Protein AF-A0A2K3M2B0-F1 (afdb_monomer_lite)

Structure (mmCIF, N/CA/C/O backbone):
data_AF-A0A2K3M2B0-F1
#
_entry.id   AF-A0A2K3M2B0-F1
#
loop_
_atom_site.group_PDB
_atom_site.id
_atom_site.type_symbol
_atom_site.label_atom_id
_atom_site.label_alt_id
_atom_site.label_comp_id
_atom_site.label_asym_id
_atom_site.label_entity_id
_atom_site.label_seq_id
_atom_site.pdbx_PDB_ins_code
_atom_site.Cartn_x
_atom_site.Cartn_y
_atom_site.Cartn_z
_atom_site.occupancy
_atom_site.B_iso_or_equiv
_atom_site.auth_seq_id
_atom_site.auth_comp_id
_atom_site.auth_asym_id
_atom_site.auth_atom_id
_atom_site.pdbx_PDB_model_num
ATOM 1 N N . SER A 1 1 ? -38.448 -57.785 5.662 1.00 36.97 1 SER A N 1
ATOM 2 C CA . SER A 1 1 ? -37.964 -57.099 6.878 1.00 36.97 1 SER A CA 1
ATOM 3 C C . SER A 1 1 ? -38.919 -55.948 7.175 1.00 36.97 1 SER A C 1
ATOM 5 O O . SER A 1 1 ? -38.882 -54.970 6.450 1.00 36.97 1 SER A O 1
ATOM 7 N N . HIS A 1 2 ? -40.029 -56.186 7.892 1.00 28.25 2 HIS A N 1
ATOM 8 C CA . HIS A 1 2 ? -40.208 -55.922 9.342 1.00 28.25 2 HIS A CA 1
ATOM 9 C C . HIS A 1 2 ? -39.746 -54.498 9.748 1.00 28.25 2 HIS A C 1
ATOM 11 O O . HIS A 1 2 ? -38.584 -54.199 9.518 1.00 28.25 2 HIS A O 1
ATOM 17 N N . HIS A 1 3 ? -40.495 -53.604 10.412 1.00 27.28 3 HIS A N 1
ATOM 18 C CA . HIS A 1 3 ? -41.903 -53.512 10.842 1.00 27.28 3 HIS A CA 1
ATOM 19 C C . HIS A 1 3 ? -42.104 -52.141 11.570 1.00 27.28 3 HIS A C 1
ATOM 21 O O . HIS A 1 3 ? -41.163 -51.689 12.210 1.00 27.28 3 HIS A O 1
ATOM 27 N N . LEU A 1 4 ? -43.332 -51.578 11.531 1.00 28.62 4 LEU A N 1
ATOM 28 C CA . LEU A 1 4 ? -44.026 -50.700 12.528 1.00 28.62 4 LEU A CA 1
ATOM 29 C C . LEU A 1 4 ? -43.450 -49.296 12.865 1.00 28.62 4 LEU A C 1
ATOM 31 O O . LEU A 1 4 ? -42.340 -49.180 13.359 1.00 28.62 4 LEU A O 1
ATOM 35 N N . PHE A 1 5 ? -44.110 -48.163 12.558 1.00 29.19 5 PHE A N 1
ATOM 36 C CA . PHE A 1 5 ? -45.345 -47.553 13.127 1.00 29.19 5 PHE A CA 1
ATOM 37 C C . PHE A 1 5 ? -45.387 -47.397 14.659 1.00 29.19 5 PHE A C 1
ATOM 39 O O . PHE A 1 5 ? -45.309 -48.384 15.382 1.00 29.19 5 PHE A O 1
ATOM 46 N N . GLY A 1 6 ? -45.674 -46.173 15.129 1.00 27.75 6 GLY A N 1
ATOM 47 C CA . GLY A 1 6 ? -46.237 -45.953 16.466 1.00 27.75 6 GLY A CA 1
ATOM 48 C C . GLY A 1 6 ? -46.160 -44.519 16.998 1.00 27.75 6 GLY A C 1
ATOM 49 O O . GLY A 1 6 ? -45.237 -44.186 17.733 1.00 27.75 6 GLY A O 1
ATOM 50 N N . CYS A 1 7 ? -47.172 -43.694 16.708 1.00 30.56 7 CYS A N 1
ATOM 51 C CA . CYS A 1 7 ? -47.600 -42.648 17.642 1.00 30.56 7 CYS A CA 1
ATOM 52 C C . CYS A 1 7 ? -48.186 -43.322 18.892 1.00 30.56 7 CYS A C 1
ATOM 54 O O . CYS A 1 7 ? -48.964 -44.267 18.756 1.00 30.56 7 CYS A O 1
ATOM 56 N N . PHE A 1 8 ? -47.886 -42.812 20.089 1.00 26.70 8 PHE A N 1
ATOM 57 C CA . PHE A 1 8 ? -48.638 -43.164 21.293 1.00 26.70 8 PHE A CA 1
ATOM 58 C C . PHE A 1 8 ? -48.902 -41.921 22.142 1.00 26.70 8 PHE A C 1
ATOM 60 O O . PHE A 1 8 ? -47.995 -41.293 22.683 1.00 26.70 8 PHE A O 1
ATOM 67 N N . HIS A 1 9 ? -50.181 -41.578 22.217 1.00 34.38 9 HIS A N 1
ATOM 68 C CA . HIS A 1 9 ? -50.774 -40.658 23.172 1.00 34.38 9 HIS A CA 1
ATOM 69 C C . HIS A 1 9 ? -50.990 -41.432 24.480 1.00 34.38 9 HIS A C 1
ATOM 71 O O . HIS A 1 9 ? -51.490 -42.558 24.443 1.00 34.38 9 HIS A O 1
ATOM 77 N N . ARG A 1 10 ? -50.637 -40.864 25.638 1.00 32.41 10 ARG A N 1
ATOM 78 C CA . ARG A 1 10 ? -51.182 -41.343 26.913 1.00 32.41 10 ARG A CA 1
ATOM 79 C C . ARG A 1 10 ? -51.412 -40.192 27.881 1.00 32.41 10 ARG A C 1
ATOM 81 O O . ARG A 1 10 ? -50.485 -39.469 28.233 1.00 32.41 10 ARG A O 1
ATOM 88 N N . ASP A 1 11 ? -52.681 -40.055 28.230 1.00 33.12 11 ASP A N 1
ATOM 89 C CA . ASP A 1 11 ? -53.265 -39.097 29.152 1.00 33.12 11 ASP A CA 1
ATOM 90 C C . ASP A 1 11 ? -52.876 -39.313 30.620 1.00 33.12 11 ASP A C 1
ATOM 92 O O . ASP A 1 11 ? -52.592 -40.425 31.063 1.00 33.12 11 ASP A O 1
ATOM 96 N N . HIS A 1 12 ? -52.931 -38.184 31.331 1.00 41.25 12 HIS A N 1
ATOM 97 C CA . HIS A 1 12 ? -53.348 -37.944 32.715 1.00 41.25 12 HIS A CA 1
ATOM 98 C C . HIS A 1 12 ? -53.266 -39.090 33.744 1.00 41.25 12 HIS A C 1
ATOM 100 O O . HIS A 1 12 ? -54.032 -40.049 33.705 1.00 41.25 12 HIS A O 1
ATOM 106 N N . SER A 1 13 ? -52.473 -38.848 34.794 1.00 38.88 13 SER A N 1
ATOM 107 C CA . SER A 1 13 ? -52.878 -38.831 36.215 1.00 38.88 13 SER A CA 1
ATOM 108 C C . SER A 1 13 ? -51.847 -39.477 37.143 1.00 38.88 13 SER A C 1
ATOM 110 O O . SER A 1 13 ? -51.380 -40.591 36.925 1.00 38.88 13 SER A O 1
ATOM 112 N N . THR A 1 14 ? -51.607 -38.784 38.259 1.00 38.88 14 THR A N 1
ATOM 113 C CA . THR A 1 14 ? -50.914 -39.256 39.468 1.00 38.88 14 THR A CA 1
ATOM 114 C C . THR A 1 14 ? -49.391 -39.117 39.444 1.00 38.88 14 THR A C 1
ATOM 116 O O . THR A 1 14 ? -48.676 -40.053 39.120 1.00 38.88 14 THR A O 1
ATOM 119 N N . ILE A 1 15 ? -48.906 -37.933 39.831 1.00 42.28 15 ILE A N 1
ATOM 120 C CA . ILE A 1 15 ? -48.021 -37.710 40.994 1.00 42.28 15 ILE A CA 1
ATOM 121 C C . ILE A 1 15 ? -48.180 -36.219 41.347 1.00 42.28 15 ILE A C 1
ATOM 123 O O . ILE A 1 15 ? -47.341 -35.373 41.072 1.00 42.28 15 ILE A O 1
ATOM 127 N N . ASP A 1 16 ? -49.345 -35.896 41.912 1.00 38.28 16 ASP A N 1
ATOM 128 C CA . ASP A 1 16 ? -49.525 -34.723 42.765 1.00 38.28 16 ASP A CA 1
ATOM 129 C C . ASP A 1 16 ? -49.488 -35.231 44.2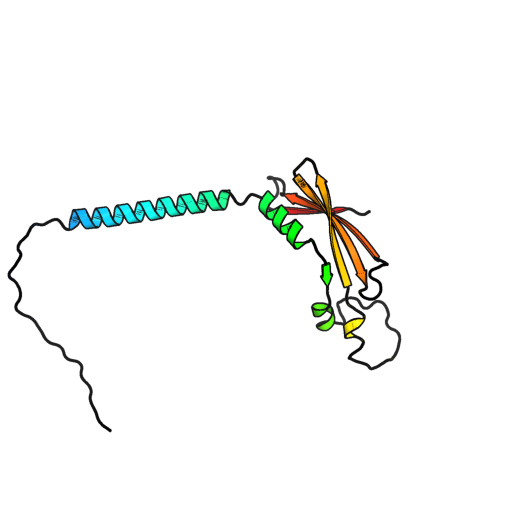06 1.00 38.28 16 ASP A C 1
ATOM 131 O O . ASP A 1 16 ? -50.476 -35.769 44.708 1.00 38.28 16 ASP A O 1
ATOM 135 N N . ARG A 1 17 ? -48.315 -35.136 44.841 1.00 45.12 17 ARG A N 1
ATOM 136 C CA . ARG A 1 17 ? -48.092 -35.010 46.295 1.00 45.12 17 ARG A CA 1
ATOM 137 C C . ARG A 1 17 ? -46.588 -35.067 46.548 1.00 45.12 17 ARG A C 1
ATOM 139 O O . ARG A 1 17 ? -45.931 -35.971 46.051 1.00 45.12 17 ARG A O 1
ATOM 146 N N . ILE A 1 18 ? -46.100 -34.149 47.388 1.00 42.22 18 ILE A N 1
ATOM 147 C CA . ILE A 1 18 ? -44.688 -33.784 47.629 1.00 42.22 18 ILE A CA 1
ATOM 148 C C . ILE A 1 18 ? -44.250 -32.783 46.537 1.00 42.22 18 ILE A C 1
ATOM 150 O O . ILE A 1 18 ? -43.714 -33.170 45.515 1.00 42.22 18 ILE A O 1
ATOM 154 N N . ILE A 1 19 ? -44.502 -31.472 46.604 1.00 41.84 19 ILE A N 1
ATOM 155 C CA . ILE A 1 19 ? -44.320 -30.532 47.716 1.00 41.84 19 ILE A CA 1
ATOM 156 C C . ILE A 1 19 ? -45.219 -29.309 47.446 1.00 41.84 19 ILE A C 1
ATOM 158 O O . ILE A 1 19 ? -44.994 -28.579 46.484 1.00 41.84 19 ILE A O 1
ATOM 162 N N . MET A 1 20 ? -46.207 -29.040 48.309 1.00 42.91 20 MET A N 1
ATOM 163 C CA . MET A 1 20 ? -46.654 -27.657 48.509 1.00 42.91 20 MET A CA 1
ATOM 164 C C . MET A 1 20 ? -45.512 -26.934 49.223 1.00 42.91 20 MET A C 1
ATOM 166 O O . MET A 1 20 ? -45.200 -27.241 50.371 1.00 42.91 20 MET A O 1
ATOM 170 N N . GLY A 1 21 ? -44.859 -26.022 48.510 1.00 35.47 21 GLY A N 1
ATOM 171 C CA . GLY A 1 21 ? -43.727 -25.246 48.997 1.00 35.47 21 GLY A CA 1
ATOM 172 C C . GLY A 1 21 ? -43.636 -23.935 48.233 1.00 35.47 21 GLY A C 1
ATOM 173 O O . GLY A 1 21 ? -42.891 -23.839 47.268 1.00 35.47 21 GLY A O 1
ATOM 174 N N . THR A 1 22 ? -44.462 -22.987 48.676 1.00 36.69 22 THR A N 1
ATOM 175 C CA . THR A 1 22 ? -44.321 -21.525 48.572 1.00 36.69 22 THR A CA 1
ATOM 176 C C . THR A 1 22 ? -44.045 -20.888 47.200 1.00 36.69 22 THR A C 1
ATOM 178 O O . THR A 1 22 ? -42.969 -20.976 46.608 1.00 36.69 22 THR A O 1
ATOM 181 N N . ASP A 1 23 ? -45.019 -20.081 46.769 1.00 47.66 23 ASP A N 1
ATOM 182 C CA . ASP A 1 23 ? -44.874 -19.024 45.770 1.00 47.66 23 ASP A CA 1
ATOM 183 C C . ASP A 1 23 ? -43.573 -18.217 45.951 1.00 47.66 23 ASP A C 1
ATOM 185 O O . ASP A 1 23 ? -43.437 -17.397 46.857 1.00 47.66 23 ASP A O 1
ATOM 189 N N . SER A 1 24 ? -42.601 -18.430 45.059 1.00 46.72 24 SER A N 1
ATOM 190 C CA . SER A 1 24 ? -41.393 -17.588 44.942 1.00 46.72 24 SER A CA 1
ATOM 191 C C . SER A 1 24 ? -40.872 -17.436 43.498 1.00 46.72 24 SER A C 1
ATOM 193 O O . SER A 1 24 ? -39.855 -16.784 43.243 1.00 46.72 24 SER A O 1
ATOM 195 N N . ASN A 1 25 ? -41.603 -17.956 42.505 1.00 55.16 25 ASN A N 1
ATOM 196 C CA . ASN A 1 25 ? -41.149 -18.050 41.109 1.00 55.16 25 ASN A CA 1
ATOM 197 C C . ASN A 1 25 ? -41.076 -16.710 40.346 1.00 55.16 25 ASN A C 1
ATOM 199 O O . ASN A 1 25 ? -40.396 -16.624 39.321 1.00 55.16 25 ASN A O 1
ATOM 203 N N . GLY A 1 26 ? -41.713 -15.642 40.836 1.00 54.22 26 GLY A N 1
ATOM 204 C CA . GLY A 1 26 ? -41.643 -14.313 40.211 1.00 54.22 26 GLY A CA 1
ATOM 205 C C . GLY A 1 26 ? -40.288 -13.618 40.400 1.00 54.22 26 GLY A C 1
ATOM 206 O O . GLY A 1 26 ? -39.737 -13.043 39.459 1.00 54.22 26 GLY A O 1
ATOM 207 N N . TRP A 1 27 ? -39.706 -13.733 41.597 1.00 53.22 27 TRP A N 1
ATOM 208 C CA . TRP A 1 27 ? -38.468 -13.042 41.979 1.00 53.22 27 TRP A CA 1
ATOM 209 C C . TRP A 1 27 ? -37.235 -13.592 41.248 1.00 53.22 27 TRP A C 1
ATOM 211 O O . TRP A 1 27 ? -36.383 -12.837 40.773 1.00 53.22 27 TRP A O 1
ATOM 221 N N . ASN A 1 28 ? -37.171 -14.916 41.078 1.00 64.50 28 ASN A N 1
ATOM 222 C CA . ASN A 1 28 ? -36.064 -15.590 40.394 1.00 64.50 28 ASN A CA 1
ATOM 223 C C . ASN A 1 28 ? -36.075 -15.337 38.877 1.00 64.50 28 ASN A C 1
ATOM 225 O O . ASN A 1 28 ? -35.020 -15.170 38.261 1.00 64.50 28 ASN A O 1
ATOM 229 N N . ARG A 1 29 ? -37.265 -15.217 38.275 1.00 69.62 29 ARG A N 1
ATOM 230 C CA . ARG A 1 29 ? -37.427 -14.907 36.847 1.00 69.62 29 ARG A CA 1
ATOM 231 C C . ARG A 1 29 ? -37.088 -13.444 36.537 1.00 69.62 29 ARG A C 1
ATOM 233 O O . ARG A 1 29 ? -36.399 -13.176 35.553 1.00 69.62 29 ARG A O 1
ATOM 240 N N . ALA A 1 30 ? -37.496 -12.513 37.404 1.00 72.00 30 ALA A N 1
ATOM 241 C CA . ALA A 1 30 ? -37.155 -11.093 37.293 1.00 72.00 30 ALA A CA 1
ATOM 242 C C . ALA A 1 30 ? -35.646 -10.840 37.460 1.00 72.00 30 ALA A C 1
ATOM 244 O O . ALA A 1 30 ? -35.053 -10.112 36.663 1.00 72.00 30 ALA A O 1
ATOM 245 N N . ARG A 1 31 ? -34.990 -11.510 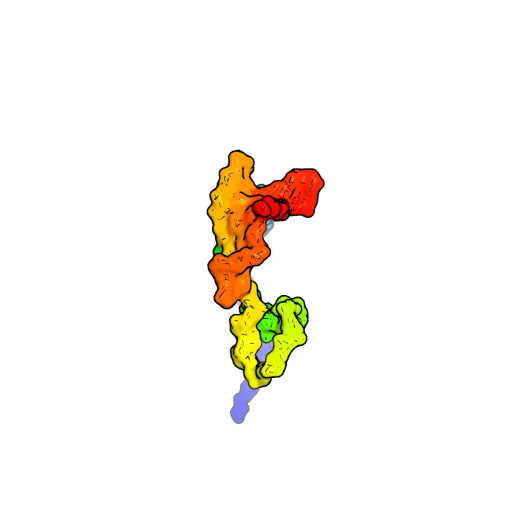38.421 1.00 75.00 31 ARG A N 1
ATOM 246 C CA . ARG A 1 31 ? -33.523 -11.488 38.562 1.00 75.00 31 ARG A CA 1
ATOM 247 C C . ARG A 1 31 ? -32.812 -12.023 37.320 1.00 75.00 31 ARG A C 1
ATOM 249 O O . ARG A 1 31 ? -31.864 -11.399 36.853 1.00 75.00 31 ARG A O 1
ATOM 256 N N . GLY A 1 32 ? -33.288 -13.134 36.755 1.00 81.56 32 GLY A N 1
ATOM 257 C CA . GLY A 1 32 ? -32.725 -13.696 35.524 1.00 81.56 32 GLY A CA 1
ATOM 258 C C . GLY A 1 32 ? -32.813 -12.738 34.329 1.00 81.56 32 GLY A C 1
ATOM 259 O O . GLY A 1 32 ? -31.863 -12.621 33.553 1.00 81.56 32 GLY A O 1
ATOM 260 N N . LEU A 1 33 ? -33.923 -12.002 34.208 1.00 85.75 33 LEU A N 1
ATOM 261 C CA . LEU A 1 33 ? -34.101 -10.973 33.178 1.00 85.75 33 LEU A CA 1
ATOM 262 C C . LEU A 1 33 ? -33.205 -9.749 33.414 1.00 85.75 33 LEU A C 1
ATOM 264 O O . LEU A 1 33 ? -32.579 -9.271 32.468 1.00 85.75 33 LEU A O 1
ATOM 268 N N . ALA A 1 34 ? -33.082 -9.283 34.659 1.00 85.88 34 ALA A N 1
ATOM 269 C CA . ALA A 1 34 ? -32.219 -8.156 35.012 1.00 85.88 34 ALA A CA 1
ATOM 270 C C . ALA A 1 34 ? -30.735 -8.448 34.722 1.00 85.88 34 ALA A C 1
ATOM 272 O O . ALA A 1 34 ? -30.040 -7.613 34.145 1.00 85.88 34 ALA A O 1
ATOM 273 N N . VAL A 1 35 ? -30.259 -9.656 35.041 1.00 89.06 35 VAL A N 1
ATOM 274 C CA . VAL A 1 35 ? -28.881 -10.081 34.743 1.00 89.06 35 VAL A CA 1
ATOM 275 C C . VAL A 1 35 ? -28.635 -10.148 33.233 1.00 89.06 35 VAL A C 1
ATOM 277 O O . VAL A 1 35 ? -27.613 -9.651 32.761 1.00 89.06 35 VAL A O 1
ATOM 280 N N . LYS A 1 36 ? -29.581 -10.691 32.450 1.00 86.06 36 LYS A N 1
ATOM 281 C CA . LYS A 1 36 ? -29.489 -10.685 30.979 1.00 86.06 36 LYS A CA 1
ATOM 282 C C . LYS A 1 36 ? -29.430 -9.267 30.414 1.00 86.06 36 LYS A C 1
ATOM 284 O O . LYS A 1 36 ? -28.608 -9.005 29.541 1.00 86.06 36 LYS A O 1
ATOM 289 N N . ALA A 1 37 ? -30.261 -8.355 30.915 1.00 92.06 37 ALA A N 1
ATOM 290 C CA . ALA A 1 37 ? -30.260 -6.965 30.471 1.00 92.06 37 ALA A CA 1
ATOM 291 C C . ALA A 1 37 ? -28.924 -6.271 30.781 1.00 92.06 37 ALA A C 1
ATOM 293 O O . ALA A 1 37 ? -28.355 -5.628 29.903 1.00 92.06 37 ALA A O 1
ATOM 294 N N . LEU A 1 38 ? -28.374 -6.460 31.985 1.00 90.44 38 LEU A N 1
ATOM 295 C CA . LEU A 1 38 ? -27.069 -5.909 32.366 1.00 90.44 38 LEU A CA 1
ATOM 296 C C . LEU A 1 38 ? -25.925 -6.481 31.522 1.00 90.44 38 LEU A C 1
ATOM 298 O O . LEU A 1 38 ? -25.052 -5.724 31.102 1.00 90.44 38 LEU A O 1
ATOM 302 N N . LEU A 1 39 ? -25.947 -7.782 31.216 1.00 93.69 39 LEU A N 1
ATOM 303 C CA . LEU A 1 39 ? -24.979 -8.407 30.309 1.00 93.69 39 LEU A CA 1
ATOM 304 C C . LEU A 1 39 ? -25.071 -7.836 28.891 1.00 93.69 39 LEU A C 1
ATOM 306 O O . LEU A 1 39 ? -24.039 -7.558 28.285 1.00 93.69 39 LEU A O 1
ATOM 310 N N . LEU A 1 40 ? -26.280 -7.618 28.367 1.00 93.50 40 LEU A N 1
ATOM 311 C CA . LEU A 1 40 ? -26.475 -7.023 27.042 1.00 93.50 40 LEU A CA 1
ATOM 312 C C . LEU A 1 40 ? -26.028 -5.556 27.001 1.00 93.50 40 LEU A C 1
ATOM 314 O O . LEU A 1 40 ? -25.328 -5.161 26.072 1.00 93.50 40 LEU A O 1
ATOM 318 N N . ILE A 1 41 ? -26.375 -4.759 28.015 1.00 93.19 41 ILE A N 1
ATOM 319 C CA . ILE A 1 41 ? -25.969 -3.348 28.118 1.00 93.19 41 ILE A CA 1
ATOM 320 C C . ILE A 1 41 ? -24.450 -3.239 28.297 1.00 93.19 41 ILE A C 1
ATOM 322 O O . ILE A 1 41 ? -23.798 -2.461 27.598 1.00 93.19 41 ILE A O 1
ATOM 326 N N . GLY A 1 42 ? -23.871 -4.047 29.18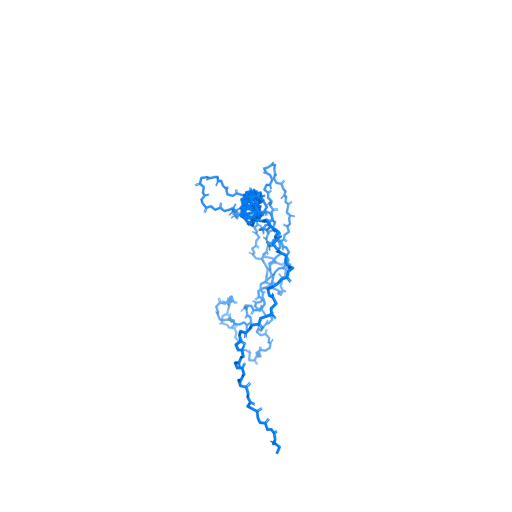8 1.00 93.06 42 GLY A N 1
ATOM 327 C CA . GLY A 1 42 ? -22.429 -4.121 29.411 1.00 93.06 42 GLY A CA 1
ATOM 328 C C . GLY A 1 42 ? -21.677 -4.583 28.164 1.00 93.06 42 GLY A C 1
ATOM 329 O O . GLY A 1 42 ? -20.694 -3.956 27.774 1.00 93.06 42 GLY A O 1
ATOM 330 N N . GLY A 1 43 ? -22.183 -5.612 27.479 1.00 92.62 43 GLY A N 1
ATOM 331 C CA . GLY A 1 43 ? -21.641 -6.098 26.211 1.00 92.62 43 GLY A CA 1
ATOM 332 C C . GLY A 1 43 ? -21.702 -5.043 25.106 1.00 92.62 43 GLY A C 1
ATOM 333 O O . GLY A 1 43 ? -20.706 -4.807 24.424 1.00 92.62 43 GLY A O 1
ATOM 334 N N . ALA A 1 44 ? -22.825 -4.333 24.970 1.00 89.75 44 ALA A N 1
ATOM 335 C CA . ALA A 1 44 ? -22.976 -3.255 23.996 1.00 89.75 44 ALA A CA 1
ATOM 336 C C . ALA A 1 44 ? -22.034 -2.070 24.282 1.00 89.75 44 ALA A C 1
ATOM 338 O O . ALA A 1 44 ? -21.426 -1.527 23.357 1.00 89.75 44 ALA A O 1
ATOM 339 N N . LEU A 1 45 ? -21.865 -1.684 25.552 1.00 85.88 45 LEU A N 1
ATOM 340 C CA . LEU A 1 45 ? -20.909 -0.650 25.963 1.00 85.88 45 LEU A CA 1
ATOM 341 C C . LEU A 1 45 ? -19.461 -1.073 25.707 1.00 85.88 45 LEU A C 1
ATOM 343 O O . LEU A 1 45 ? -18.670 -0.259 25.225 1.00 85.88 45 LEU A O 1
ATOM 347 N N . LEU A 1 46 ? -19.122 -2.336 25.974 1.00 83.75 46 LEU A N 1
ATOM 348 C CA . LEU A 1 46 ? -17.795 -2.887 25.715 1.00 83.75 46 LEU A CA 1
ATOM 349 C C . LEU A 1 46 ? -17.489 -2.880 24.214 1.00 83.75 46 LEU A C 1
ATOM 351 O O . LEU A 1 46 ? -16.471 -2.328 23.808 1.00 83.75 46 LEU A O 1
ATOM 355 N N . VAL A 1 47 ? -18.405 -3.376 23.375 1.00 81.69 47 VAL A N 1
ATOM 356 C CA . VAL A 1 47 ? -18.265 -3.336 21.910 1.00 81.69 47 VAL A CA 1
ATOM 357 C C . VAL A 1 47 ? -18.156 -1.897 21.405 1.00 81.69 47 VAL A C 1
ATOM 359 O O . VAL A 1 47 ? -17.306 -1.609 20.566 1.00 81.69 47 VAL A O 1
ATOM 362 N N . LYS A 1 48 ? -18.951 -0.958 21.933 1.00 75.31 48 LYS A N 1
ATOM 363 C CA . LYS A 1 48 ? -18.869 0.463 21.554 1.00 75.31 48 LYS A CA 1
ATOM 364 C C . LYS A 1 48 ? -17.529 1.086 21.949 1.00 75.31 48 LYS A C 1
ATOM 366 O O . LYS A 1 48 ? -16.999 1.897 21.193 1.00 75.31 48 LYS A O 1
ATOM 371 N N . ARG A 1 49 ? -16.966 0.713 23.102 1.00 72.31 49 ARG A N 1
ATOM 372 C CA . ARG A 1 49 ? -15.657 1.193 23.565 1.00 72.31 49 ARG A CA 1
ATOM 373 C C . ARG A 1 49 ? -14.510 0.597 22.748 1.00 72.31 49 ARG A C 1
ATOM 375 O O . ARG A 1 49 ? -13.622 1.346 22.359 1.00 72.31 49 ARG A O 1
ATOM 382 N N . LEU A 1 50 ? -14.575 -0.696 22.426 1.00 65.38 50 LEU A N 1
ATOM 383 C CA . LEU A 1 50 ? -13.599 -1.388 21.576 1.00 65.38 50 LEU A CA 1
ATOM 384 C C . LEU A 1 50 ? -13.644 -0.882 20.127 1.00 65.38 50 LEU A C 1
ATOM 386 O O . LEU A 1 50 ? -12.616 -0.589 19.533 1.00 65.38 50 LEU A O 1
ATOM 390 N N . ARG A 1 51 ? -14.837 -0.662 19.566 1.00 59.62 51 ARG A N 1
ATOM 391 C CA . ARG A 1 51 ? -14.996 -0.100 18.214 1.00 59.62 51 ARG A CA 1
ATOM 392 C C . ARG A 1 51 ? -14.572 1.369 18.130 1.00 59.62 51 ARG A C 1
ATOM 394 O O . ARG A 1 51 ? -14.210 1.846 17.065 1.00 59.62 51 ARG A O 1
ATOM 401 N N . LYS A 1 52 ? -14.594 2.092 19.253 1.00 52.47 52 LYS A N 1
ATOM 402 C CA . LYS A 1 52 ? -14.019 3.440 19.362 1.00 52.47 52 LYS A CA 1
ATOM 403 C C . LYS A 1 52 ? -12.493 3.411 19.538 1.00 52.47 52 LYS A C 1
ATOM 405 O O . LYS A 1 52 ? -11.866 4.447 19.344 1.00 52.47 52 LYS A O 1
ATOM 410 N N . SER A 1 53 ? -11.903 2.263 19.892 1.00 45.25 53 SER A N 1
ATOM 411 C CA . SER A 1 53 ? -10.455 2.113 20.070 1.00 45.25 53 SER A CA 1
ATOM 412 C C . SER A 1 53 ? -9.708 1.686 18.807 1.00 45.25 53 SER A C 1
ATOM 414 O O . SER A 1 53 ? -8.485 1.701 18.844 1.00 45.25 53 SER A O 1
ATOM 416 N N . THR A 1 54 ? -10.385 1.332 17.705 1.00 60.62 54 THR A N 1
ATOM 417 C CA . THR A 1 54 ? -9.725 1.206 16.393 1.00 60.62 54 THR A CA 1
ATOM 418 C C . THR A 1 54 ? -9.429 2.616 15.896 1.00 60.62 54 THR A C 1
ATOM 420 O O . THR A 1 54 ? -10.298 3.303 15.349 1.00 60.62 54 THR A O 1
ATOM 423 N N . THR A 1 55 ? -8.234 3.112 16.191 1.00 77.38 55 THR A N 1
ATOM 424 C CA . THR A 1 55 ? -7.858 4.471 15.816 1.00 77.38 55 THR A CA 1
ATOM 425 C C . THR A 1 55 ? -7.573 4.518 14.314 1.00 77.38 55 THR A C 1
ATOM 427 O O . THR A 1 55 ? -7.126 3.537 13.722 1.00 77.38 55 THR A O 1
ATOM 430 N N . ARG A 1 56 ? -7.797 5.666 13.657 1.00 81.06 56 ARG A N 1
ATOM 431 C CA . ARG A 1 56 ? -7.415 5.843 12.237 1.00 81.06 56 ARG A CA 1
ATOM 432 C C . ARG A 1 56 ? -5.925 5.548 11.999 1.00 81.06 56 ARG A C 1
ATOM 434 O O . ARG A 1 56 ? -5.542 5.139 10.909 1.00 81.06 56 ARG A O 1
ATOM 441 N N . TRP A 1 57 ? -5.107 5.701 13.039 1.00 82.69 57 TRP A N 1
ATOM 442 C CA . TRP A 1 57 ? -3.697 5.322 13.058 1.00 82.69 57 TRP A CA 1
ATOM 443 C C . TRP A 1 57 ? -3.469 3.818 12.906 1.00 82.69 57 TRP A C 1
ATOM 445 O O . TRP A 1 57 ? -2.569 3.418 12.170 1.00 82.69 57 TRP A O 1
ATOM 455 N N . ASP A 1 58 ? -4.304 2.980 13.520 1.00 86.44 58 ASP A N 1
ATOM 456 C CA . ASP A 1 58 ? -4.223 1.526 13.352 1.00 86.44 58 ASP A CA 1
ATOM 457 C C . ASP A 1 58 ? -4.535 1.134 11.907 1.00 86.44 58 ASP A C 1
ATOM 459 O O . ASP A 1 58 ? -3.831 0.320 11.311 1.00 86.44 58 ASP A O 1
ATOM 463 N N . HIS A 1 59 ? -5.535 1.780 11.301 1.00 88.62 59 HIS A N 1
ATOM 464 C CA . HIS A 1 59 ? -5.860 1.570 9.891 1.00 88.62 59 HIS A CA 1
ATOM 465 C C . HIS A 1 59 ? -4.714 2.030 8.983 1.00 88.62 59 HIS A C 1
ATOM 467 O O . HIS A 1 59 ? -4.321 1.292 8.084 1.00 88.62 59 HIS A O 1
ATOM 473 N N . ALA A 1 60 ? -4.124 3.203 9.238 1.00 87.56 60 ALA A N 1
ATOM 474 C CA . ALA A 1 60 ? -2.978 3.693 8.471 1.00 87.56 60 ALA A CA 1
ATOM 475 C C . ALA A 1 60 ? -1.770 2.749 8.590 1.00 87.56 60 ALA A C 1
ATOM 477 O O . ALA A 1 60 ? -1.095 2.476 7.598 1.00 87.56 60 ALA A O 1
ATOM 478 N N . ARG A 1 61 ? -1.536 2.178 9.779 1.00 88.31 61 ARG A N 1
ATOM 479 C CA . ARG A 1 61 ? -0.482 1.183 10.010 1.00 88.31 61 ARG A CA 1
ATOM 480 C C . ARG A 1 61 ? -0.735 -0.111 9.241 1.00 88.31 61 ARG A C 1
ATOM 482 O O . ARG A 1 61 ? 0.199 -0.620 8.625 1.00 88.31 61 ARG A O 1
ATOM 489 N N . LEU A 1 62 ? -1.967 -0.616 9.246 1.00 89.75 62 LEU A N 1
ATOM 490 C CA . LEU A 1 62 ? -2.358 -1.799 8.475 1.00 89.75 62 LEU A CA 1
ATOM 491 C C . LEU A 1 62 ? -2.227 -1.557 6.968 1.00 89.75 62 LEU A C 1
ATOM 493 O O . LEU A 1 62 ? -1.710 -2.411 6.249 1.00 89.75 62 LEU A O 1
ATOM 497 N N . VAL A 1 63 ? -2.624 -0.376 6.486 1.00 90.44 63 VAL A N 1
ATOM 498 C CA . VAL A 1 63 ? -2.447 0.008 5.080 1.00 90.44 63 VAL A CA 1
ATOM 499 C C . VAL A 1 63 ? -0.962 0.056 4.734 1.00 90.44 63 VAL A C 1
ATOM 501 O O . VAL A 1 63 ? -0.551 -0.602 3.785 1.00 90.44 63 VAL A O 1
ATOM 504 N N . ALA A 1 64 ? -0.132 0.722 5.538 1.00 88.31 64 ALA A N 1
ATOM 505 C CA . ALA A 1 64 ? 1.308 0.772 5.303 1.00 88.31 64 ALA A CA 1
ATOM 506 C C . ALA A 1 64 ? 1.939 -0.632 5.276 1.00 88.31 64 ALA A C 1
ATOM 508 O O . ALA A 1 64 ? 2.707 -0.941 4.372 1.00 88.31 64 ALA A O 1
ATOM 509 N N . GLN A 1 65 ? 1.567 -1.511 6.211 1.00 89.25 65 GLN A N 1
ATOM 510 C CA . GLN A 1 65 ? 2.050 -2.896 6.254 1.00 89.25 65 GLN A CA 1
ATOM 511 C C . GLN A 1 65 ? 1.572 -3.735 5.063 1.00 89.25 65 GLN A C 1
ATOM 513 O O . GLN A 1 65 ? 2.323 -4.548 4.533 1.00 89.25 65 GLN A O 1
ATOM 518 N N . SER A 1 66 ? 0.330 -3.546 4.620 1.00 88.94 66 SER A N 1
ATOM 519 C CA . SER A 1 66 ? -0.185 -4.261 3.450 1.00 88.94 66 SER A CA 1
ATOM 520 C C . SER A 1 66 ? 0.432 -3.759 2.149 1.00 88.94 66 SER A C 1
ATOM 522 O O . SER A 1 66 ? 0.549 -4.539 1.204 1.00 88.94 66 SER A O 1
ATOM 524 N N . LEU A 1 67 ? 0.847 -2.489 2.101 1.00 86.56 67 LEU A N 1
ATOM 525 C CA . LEU A 1 67 ? 1.595 -1.936 0.984 1.00 86.56 67 LEU A CA 1
ATOM 526 C C . LEU A 1 67 ? 3.006 -2.507 0.936 1.00 86.56 67 LEU A C 1
ATOM 528 O O . LEU A 1 67 ? 3.389 -2.877 -0.163 1.00 86.56 67 LEU A O 1
ATOM 532 N N . THR A 1 68 ? 3.698 -2.644 2.079 1.00 88.06 68 THR A N 1
ATOM 533 C CA . THR A 1 68 ? 5.079 -3.157 2.155 1.00 88.06 68 THR A CA 1
ATOM 534 C C . THR A 1 68 ? 5.267 -4.568 1.593 1.00 88.06 68 THR A C 1
ATOM 536 O O . THR A 1 68 ? 4.357 -5.402 1.599 1.00 88.06 68 THR A O 1
ATOM 539 N N . GLY A 1 69 ? 6.502 -4.846 1.175 1.00 87.44 69 GLY A N 1
ATOM 540 C CA . GLY A 1 69 ? 6.932 -6.121 0.627 1.00 87.44 69 GLY A CA 1
ATOM 541 C C . GLY A 1 69 ? 6.977 -6.130 -0.896 1.00 87.44 69 GLY A C 1
ATOM 542 O O . GLY A 1 69 ? 6.749 -5.127 -1.577 1.00 87.44 69 GLY A O 1
ATOM 543 N N . GLU A 1 70 ? 7.304 -7.297 -1.430 1.00 84.75 70 GLU A N 1
ATOM 544 C CA . GLU A 1 70 ? 7.358 -7.531 -2.863 1.00 84.75 70 GLU A CA 1
ATOM 545 C C . GLU A 1 70 ? 6.025 -8.110 -3.349 1.00 84.75 70 GLU A C 1
ATOM 547 O O . GLU A 1 70 ? 5.481 -9.050 -2.762 1.00 84.75 70 GLU A O 1
ATOM 552 N N . LYS A 1 71 ? 5.467 -7.528 -4.410 1.00 83.25 71 LYS A N 1
ATOM 553 C CA . LYS A 1 71 ? 4.203 -7.958 -5.014 1.00 83.25 71 LYS A CA 1
ATOM 554 C C . LYS A 1 71 ? 4.393 -8.199 -6.502 1.00 83.25 71 LYS A C 1
ATOM 556 O O . LYS A 1 71 ? 5.081 -7.447 -7.188 1.00 83.25 71 LYS A O 1
ATOM 561 N N . TYR A 1 72 ? 3.713 -9.222 -7.007 1.00 77.62 72 TYR A N 1
ATOM 562 C CA . TYR A 1 72 ? 3.844 -9.675 -8.386 1.00 77.62 72 TYR A CA 1
ATOM 563 C C . TYR A 1 72 ? 2.491 -9.696 -9.085 1.00 77.62 72 TYR A C 1
ATOM 565 O O . TYR A 1 72 ? 1.545 -10.297 -8.584 1.00 77.62 72 TYR A O 1
ATOM 573 N N . SER A 1 73 ? 2.410 -9.119 -10.286 1.00 71.31 73 SER A N 1
ATOM 574 C CA . SER A 1 73 ? 1.190 -9.171 -11.115 1.00 71.31 73 SER A CA 1
ATOM 575 C C . SER A 1 73 ? 1.120 -10.416 -12.018 1.00 71.31 73 SER A C 1
ATOM 577 O O . SER A 1 73 ? 0.521 -10.412 -13.090 1.00 71.31 73 SER A O 1
ATOM 579 N N . LYS A 1 74 ? 1.776 -11.512 -11.622 1.00 67.75 74 LYS A N 1
ATOM 580 C CA . LYS A 1 74 ? 1.933 -12.701 -12.473 1.00 67.75 74 LYS A CA 1
ATOM 581 C C . LYS A 1 74 ? 0.599 -13.392 -12.763 1.00 67.75 74 LYS A C 1
ATOM 583 O O . LYS A 1 74 ? 0.335 -13.757 -13.905 1.00 67.75 74 LYS A O 1
ATOM 588 N N . ASP A 1 75 ? -0.248 -13.536 -11.747 1.00 68.62 75 ASP A N 1
ATOM 589 C CA . ASP A 1 75 ? -1.524 -14.241 -11.891 1.00 68.62 75 ASP A CA 1
ATOM 590 C C . ASP A 1 75 ? -2.527 -13.436 -12.721 1.00 68.62 75 ASP A C 1
ATOM 592 O O . ASP A 1 75 ? -3.214 -14.006 -13.567 1.00 68.62 75 ASP A O 1
ATOM 596 N N . GLN A 1 76 ? -2.562 -12.111 -12.549 1.00 66.56 76 GLN A N 1
ATOM 597 C CA . GLN A 1 76 ? -3.410 -11.220 -13.344 1.00 66.56 76 GLN A CA 1
ATOM 598 C C . GLN A 1 76 ? -2.946 -11.165 -14.805 1.00 66.56 76 GLN A C 1
ATOM 600 O O . GLN A 1 76 ? -3.752 -11.409 -15.700 1.00 66.56 76 GLN A O 1
ATOM 605 N N . ALA A 1 77 ? -1.644 -10.974 -15.044 1.00 61.88 77 ALA A N 1
ATOM 606 C CA . ALA A 1 77 ? -1.067 -10.976 -16.390 1.00 61.88 77 ALA A CA 1
ATOM 607 C C . ALA A 1 77 ? -1.225 -12.329 -17.111 1.00 61.88 77 ALA A C 1
ATOM 609 O O . ALA A 1 77 ? -1.244 -12.391 -18.335 1.00 61.88 77 ALA A O 1
ATOM 610 N N . SER A 1 78 ? -1.363 -13.434 -16.366 1.00 63.78 78 SER A N 1
ATOM 611 C CA . SER A 1 78 ? -1.630 -14.754 -16.951 1.00 63.78 78 SER A CA 1
ATOM 612 C C . SER A 1 78 ? -3.091 -14.981 -17.358 1.00 63.78 78 SER A C 1
ATOM 614 O O . SER A 1 78 ? -3.352 -15.885 -18.156 1.00 63.78 78 SER A O 1
ATOM 616 N N . ARG A 1 79 ? -4.028 -14.208 -16.787 1.00 69.38 79 ARG A N 1
ATOM 617 C CA . ARG A 1 79 ? -5.480 -14.342 -16.990 1.00 69.38 79 ARG A CA 1
ATOM 618 C C . ARG A 1 79 ? -6.019 -13.404 -18.066 1.00 69.38 79 ARG A C 1
ATOM 620 O O . ARG A 1 79 ? -6.941 -13.803 -18.764 1.00 69.38 79 ARG A O 1
ATOM 627 N N . ASP A 1 80 ? -5.450 -12.208 -18.199 1.00 63.66 80 ASP A N 1
ATOM 628 C CA . ASP A 1 80 ? -5.818 -11.230 -19.230 1.00 63.66 80 ASP A CA 1
ATOM 629 C C . ASP A 1 80 ? -4.549 -10.598 -19.837 1.00 63.66 80 ASP A C 1
ATOM 631 O O . ASP A 1 80 ? -4.094 -9.542 -19.385 1.00 63.66 80 ASP A O 1
ATOM 635 N N . PRO A 1 81 ? -3.921 -11.285 -20.809 1.00 61.03 81 PRO A N 1
ATOM 636 C CA . PRO A 1 81 ? -2.666 -10.843 -21.412 1.00 61.03 81 PRO A CA 1
ATOM 637 C C . PRO A 1 81 ? -2.830 -9.659 -22.381 1.00 61.03 81 PRO A C 1
ATOM 639 O O . PRO A 1 81 ? -1.827 -9.044 -22.735 1.00 61.03 81 PRO A O 1
ATOM 642 N N . ASP A 1 82 ? -4.057 -9.334 -22.805 1.00 61.59 82 ASP A N 1
ATOM 643 C CA . ASP A 1 82 ? -4.313 -8.296 -23.811 1.00 61.59 82 ASP A CA 1
ATOM 644 C C . ASP A 1 82 ? -4.532 -6.908 -23.179 1.00 61.59 82 ASP A C 1
ATOM 646 O O . ASP A 1 82 ? -4.130 -5.903 -23.765 1.00 61.59 82 ASP A O 1
ATOM 650 N N . A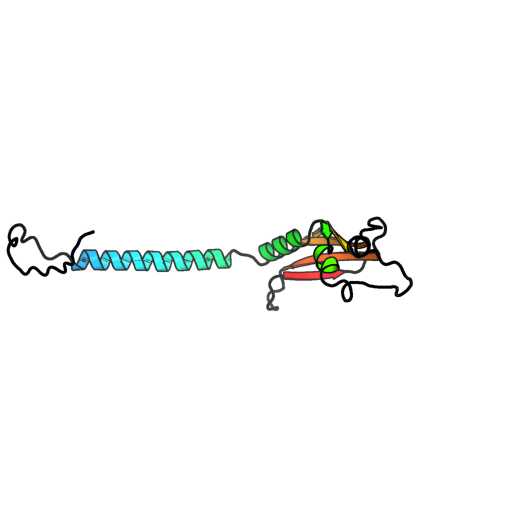SN A 1 83 ? -5.091 -6.828 -21.960 1.00 64.25 83 ASN A N 1
ATOM 651 C CA . ASN A 1 83 ? -5.332 -5.549 -21.266 1.00 64.25 83 ASN A CA 1
ATOM 652 C C . ASN A 1 83 ? -4.259 -5.154 -20.233 1.00 64.25 83 ASN A C 1
ATOM 654 O O . ASN A 1 83 ? -4.192 -3.988 -19.835 1.00 64.25 83 ASN A O 1
ATOM 658 N N . TYR A 1 84 ? -3.411 -6.084 -19.780 1.00 55.16 84 TYR A N 1
ATOM 659 C CA . TYR A 1 84 ? -2.359 -5.809 -18.793 1.00 55.16 84 TYR A CA 1
ATOM 660 C C . TYR A 1 84 ? -0.971 -5.809 -19.457 1.00 55.16 84 TYR A C 1
ATOM 662 O O . TYR A 1 84 ? -0.350 -6.845 -19.647 1.00 55.16 84 TYR A O 1
ATOM 670 N N . PHE A 1 85 ? -0.508 -4.599 -19.797 1.00 50.53 85 PHE A N 1
ATOM 671 C CA . PHE A 1 85 ? 0.764 -4.233 -20.447 1.00 50.53 85 PHE A CA 1
ATOM 672 C C . PHE A 1 85 ? 1.249 -5.128 -21.599 1.00 50.53 85 PHE A C 1
ATOM 674 O O . PHE A 1 85 ? 2.115 -5.987 -21.437 1.00 50.53 85 PHE A O 1
ATOM 681 N N . ASN A 1 86 ? 0.828 -4.729 -22.802 1.00 34.72 86 ASN A N 1
ATOM 682 C CA . ASN A 1 86 ? 1.519 -4.969 -24.061 1.00 34.72 86 ASN A CA 1
ATOM 683 C C . ASN A 1 86 ? 2.003 -3.605 -24.610 1.00 34.72 86 ASN A C 1
ATOM 685 O O . ASN A 1 86 ? 1.191 -2.758 -24.972 1.00 34.72 86 ASN A O 1
ATOM 689 N N . ILE A 1 87 ? 3.316 -3.344 -24.630 1.00 39.34 87 ILE A N 1
ATOM 690 C CA . ILE A 1 87 ? 3.910 -2.224 -25.391 1.00 39.34 87 ILE A CA 1
ATOM 691 C C . ILE A 1 87 ? 4.986 -2.811 -26.311 1.00 39.34 87 ILE A C 1
ATOM 693 O O . ILE A 1 87 ? 6.179 -2.651 -26.061 1.00 39.34 87 ILE A O 1
ATOM 697 N N . ARG A 1 88 ? 4.544 -3.567 -27.325 1.00 38.25 88 ARG A N 1
ATOM 698 C CA . ARG A 1 88 ? 5.098 -3.642 -28.696 1.00 38.25 88 ARG A CA 1
ATOM 699 C C . ARG A 1 88 ? 4.368 -4.728 -29.507 1.00 38.25 88 ARG A C 1
ATOM 701 O O . ARG A 1 88 ? 4.419 -5.891 -29.109 1.00 38.25 88 ARG A O 1
ATOM 708 N N . PRO A 1 89 ? 3.687 -4.385 -30.614 1.00 47.97 89 PRO A N 1
ATOM 709 C CA . PRO A 1 89 ? 3.096 -5.357 -31.522 1.00 47.97 89 PRO A CA 1
ATOM 710 C C . PRO A 1 89 ? 4.053 -5.665 -32.687 1.00 47.97 89 PRO A C 1
ATOM 712 O O . PRO A 1 89 ? 3.932 -5.082 -33.758 1.00 47.97 89 PRO A O 1
ATOM 715 N N . ASP A 1 90 ? 5.003 -6.578 -32.482 1.00 39.34 90 ASP A N 1
ATOM 716 C CA . ASP A 1 90 ? 5.954 -7.055 -33.498 1.00 39.34 90 ASP A CA 1
ATOM 717 C C . ASP A 1 90 ? 6.902 -8.067 -32.822 1.00 39.34 90 ASP A C 1
ATOM 719 O O . ASP A 1 90 ? 7.611 -7.717 -31.894 1.00 39.34 90 ASP A O 1
ATOM 723 N N . THR A 1 91 ? 7.025 -9.355 -33.140 1.00 36.03 91 THR A N 1
ATOM 724 C CA . THR A 1 91 ? 6.718 -10.173 -34.315 1.00 36.03 91 THR A CA 1
ATOM 725 C C . THR A 1 91 ? 6.667 -11.648 -33.862 1.00 36.03 91 THR A C 1
ATOM 727 O O . THR A 1 91 ? 7.456 -12.085 -33.029 1.00 36.03 91 THR A O 1
ATOM 730 N N . PHE A 1 92 ? 5.724 -12.409 -34.421 1.00 51.44 92 PHE A N 1
ATOM 731 C CA . PHE A 1 92 ? 5.806 -13.841 -34.751 1.00 51.44 92 PHE A CA 1
ATOM 732 C C . PHE A 1 92 ? 6.697 -14.762 -33.876 1.00 51.44 92 PHE A C 1
ATOM 734 O O . PHE A 1 92 ? 7.823 -15.067 -34.247 1.00 51.44 92 PHE A O 1
ATOM 741 N N . THR A 1 93 ? 6.166 -15.318 -32.779 1.00 38.00 93 THR A N 1
ATOM 742 C CA . THR A 1 93 ? 6.560 -16.659 -32.279 1.00 38.00 93 THR A CA 1
ATOM 743 C C . THR A 1 93 ? 5.423 -17.288 -31.463 1.00 38.00 93 THR A C 1
ATOM 745 O O . THR A 1 93 ? 5.044 -16.814 -30.394 1.00 38.00 93 THR A O 1
ATOM 748 N N . TRP A 1 94 ? 4.855 -18.378 -31.983 1.00 37.28 94 TRP A N 1
ATOM 749 C CA . TRP A 1 94 ? 3.870 -19.211 -31.293 1.00 37.28 94 TRP A CA 1
ATOM 750 C C . TRP A 1 94 ? 4.564 -20.096 -30.248 1.00 37.28 94 TRP A C 1
ATOM 752 O O . TRP A 1 94 ? 4.861 -21.255 -30.510 1.00 37.28 94 TRP A O 1
ATOM 762 N N . ASP A 1 95 ? 4.786 -19.576 -29.042 1.00 37.62 95 ASP A N 1
ATOM 763 C CA . ASP A 1 95 ? 4.959 -20.427 -27.861 1.00 37.62 95 ASP A CA 1
ATOM 764 C C . ASP A 1 95 ? 4.152 -19.863 -26.679 1.00 37.62 95 ASP A C 1
ATOM 766 O O . ASP A 1 95 ? 4.541 -18.909 -25.997 1.00 37.62 95 ASP A O 1
ATOM 770 N N . ARG A 1 96 ? 2.987 -20.479 -26.430 1.00 46.72 96 ARG A N 1
ATOM 771 C CA . ARG A 1 96 ? 2.043 -20.112 -25.356 1.00 46.72 96 ARG A CA 1
ATOM 772 C C . ARG A 1 96 ? 2.644 -20.252 -23.949 1.00 46.72 96 ARG A C 1
ATOM 774 O O . ARG A 1 96 ? 2.055 -19.776 -22.979 1.00 46.72 96 ARG A O 1
ATOM 781 N N . THR A 1 97 ? 3.822 -20.859 -23.821 1.00 45.81 97 THR A N 1
ATOM 782 C CA . THR A 1 97 ? 4.533 -21.039 -22.550 1.00 45.81 97 THR A CA 1
ATOM 783 C C . THR A 1 97 ? 5.453 -19.860 -22.205 1.00 45.81 97 THR A C 1
ATOM 785 O O . THR A 1 97 ? 5.691 -19.595 -21.024 1.00 45.81 97 THR A O 1
ATOM 788 N N . TRP A 1 98 ? 5.919 -19.098 -23.203 1.00 41.25 98 TRP A N 1
ATOM 789 C CA . TRP A 1 98 ? 6.828 -17.959 -23.009 1.00 41.25 98 TRP A CA 1
ATOM 790 C C . TRP A 1 98 ? 6.111 -16.647 -22.692 1.00 41.25 98 TRP A C 1
ATOM 792 O O . TRP A 1 98 ? 6.609 -15.862 -21.881 1.00 41.25 98 TRP A O 1
ATOM 802 N N . VAL A 1 99 ? 4.907 -16.447 -23.237 1.00 45.41 99 VAL A N 1
ATOM 803 C CA . VAL A 1 99 ? 4.067 -15.262 -22.982 1.00 45.41 99 VAL A CA 1
ATOM 804 C C . VAL A 1 99 ? 3.803 -15.106 -21.477 1.00 45.41 99 VAL A C 1
ATOM 806 O O . VAL A 1 99 ? 4.014 -14.043 -20.910 1.00 45.41 99 VAL A O 1
ATOM 809 N N . ARG A 1 100 ? 3.522 -16.193 -20.751 1.00 46.00 100 ARG A N 1
ATOM 810 C CA . ARG A 1 100 ? 3.248 -16.155 -19.298 1.00 46.00 100 ARG A CA 1
ATOM 811 C C . ARG A 1 100 ? 4.392 -15.648 -18.404 1.00 46.00 100 ARG A C 1
ATOM 813 O O . ARG A 1 100 ? 4.158 -15.389 -17.226 1.00 46.00 100 ARG A O 1
ATOM 820 N N . ARG A 1 101 ? 5.629 -15.546 -18.904 1.00 46.44 101 ARG A N 1
ATOM 821 C CA . ARG A 1 101 ? 6.812 -15.149 -18.108 1.00 46.44 101 ARG A CA 1
ATOM 822 C C . ARG A 1 101 ? 7.386 -13.778 -18.481 1.00 46.44 101 ARG A C 1
ATOM 824 O O . ARG A 1 101 ? 8.311 -13.320 -17.814 1.00 46.44 101 ARG A O 1
ATOM 831 N N . VAL A 1 102 ? 6.892 -13.141 -19.543 1.00 48.62 102 VAL A N 1
ATOM 832 C CA . VAL A 1 102 ? 7.438 -11.869 -20.059 1.00 48.62 102 VAL A CA 1
ATOM 833 C C . VAL A 1 102 ? 6.718 -10.649 -19.468 1.00 48.62 102 VAL A C 1
ATOM 835 O O . VAL A 1 102 ? 7.351 -9.615 -19.285 1.00 48.62 102 VAL A O 1
ATOM 838 N N . PHE A 1 103 ? 5.446 -10.784 -19.081 1.00 56.34 103 PHE A N 1
ATOM 839 C CA . PHE A 1 103 ? 4.560 -9.649 -18.770 1.00 56.34 103 PHE A CA 1
ATOM 840 C C . PHE A 1 103 ? 4.258 -9.456 -17.272 1.00 56.34 103 PHE A C 1
ATOM 842 O O . PHE A 1 103 ? 3.242 -8.875 -16.904 1.00 56.34 103 PHE A O 1
ATOM 849 N N . ALA A 1 104 ? 5.114 -9.953 -16.372 1.00 63.09 104 ALA A N 1
ATOM 850 C CA . ALA A 1 104 ? 4.941 -9.730 -14.935 1.00 63.09 104 ALA A CA 1
ATOM 851 C C . ALA A 1 104 ? 5.618 -8.418 -14.497 1.00 63.09 104 ALA A C 1
ATOM 853 O O . ALA A 1 104 ? 6.802 -8.200 -14.762 1.00 63.09 104 ALA A O 1
ATOM 854 N N . VAL A 1 105 ? 4.873 -7.556 -13.801 1.00 77.25 105 VAL A N 1
ATOM 855 C CA . VAL A 1 105 ? 5.417 -6.385 -13.095 1.00 77.25 105 VAL A CA 1
ATOM 856 C C . VAL A 1 105 ? 5.726 -6.779 -11.655 1.00 77.25 105 VAL A C 1
ATOM 858 O O . VAL A 1 105 ? 4.901 -7.417 -10.990 1.00 77.25 105 VAL A O 1
ATOM 861 N N . VAL A 1 106 ? 6.914 -6.390 -11.201 1.00 82.44 106 VAL A N 1
ATOM 862 C CA . VAL A 1 106 ? 7.362 -6.487 -9.813 1.00 82.44 106 VAL A CA 1
ATOM 863 C C . VAL A 1 106 ? 7.164 -5.131 -9.172 1.00 82.44 106 VAL A C 1
ATOM 865 O O . VAL A 1 106 ? 7.590 -4.114 -9.719 1.00 82.44 106 VAL A O 1
ATOM 868 N N . MET A 1 107 ? 6.497 -5.120 -8.027 1.00 86.44 107 MET A N 1
ATOM 869 C CA . MET A 1 107 ? 6.376 -3.947 -7.177 1.00 86.44 107 MET A CA 1
ATOM 870 C C . MET A 1 107 ? 7.145 -4.226 -5.897 1.00 86.44 107 MET A C 1
ATOM 872 O O . MET A 1 107 ? 6.785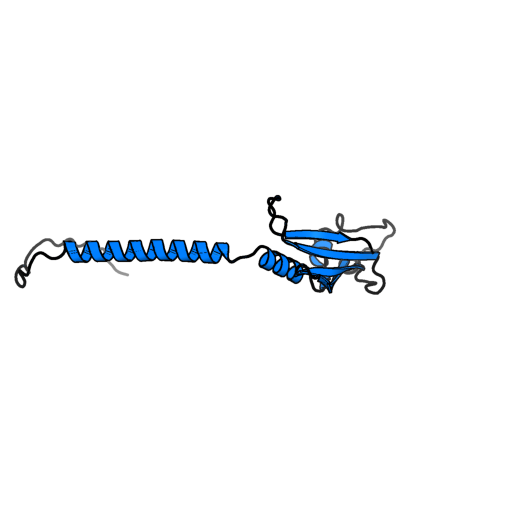 -5.151 -5.170 1.00 86.44 107 MET A O 1
ATOM 876 N N . LEU A 1 108 ? 8.180 -3.438 -5.627 1.00 89.00 108 LEU A N 1
ATOM 877 C CA . LEU A 1 108 ? 8.925 -3.508 -4.378 1.00 89.00 108 LEU A CA 1
ATOM 878 C C . LEU A 1 108 ? 8.583 -2.289 -3.533 1.00 89.00 108 LEU A C 1
ATOM 880 O O . LEU A 1 108 ? 8.550 -1.155 -4.015 1.00 89.00 108 LEU A O 1
ATOM 884 N N . THR A 1 109 ? 8.305 -2.541 -2.260 1.00 90.62 109 THR A N 1
ATOM 885 C CA . THR A 1 109 ? 7.961 -1.488 -1.313 1.00 90.62 109 THR A CA 1
ATOM 886 C C . THR A 1 109 ? 8.621 -1.710 0.029 1.00 90.62 109 THR A C 1
ATOM 888 O O . THR A 1 109 ? 8.462 -2.759 0.659 1.00 90.62 109 THR A O 1
ATOM 891 N N . CYS A 1 110 ? 9.333 -0.690 0.491 1.00 90.25 110 CYS A N 1
ATOM 892 C CA . CYS A 1 110 ? 10.099 -0.744 1.727 1.00 90.25 110 CYS A CA 1
ATOM 893 C C . CYS A 1 110 ? 9.807 0.495 2.579 1.00 90.25 110 CYS A C 1
ATOM 895 O O . CYS A 1 110 ? 9.591 1.577 2.029 1.00 90.25 110 CYS A O 1
ATOM 897 N N . PRO A 1 111 ? 9.799 0.380 3.917 1.00 90.38 111 PRO A N 1
ATOM 898 C CA . PRO A 1 111 ? 9.731 1.551 4.781 1.00 90.38 111 PRO A CA 1
ATOM 899 C C . PRO A 1 111 ? 10.986 2.409 4.582 1.00 90.38 111 PRO A C 1
ATOM 901 O O . PRO A 1 111 ? 12.101 1.903 4.678 1.00 90.38 111 PRO A O 1
ATOM 904 N N . ALA A 1 112 ? 10.796 3.694 4.289 1.00 90.62 112 ALA A N 1
ATOM 905 C CA . ALA A 1 112 ? 11.878 4.648 4.055 1.00 90.62 112 ALA A CA 1
ATOM 906 C C . ALA A 1 112 ? 12.094 5.572 5.258 1.00 90.62 112 ALA A C 1
ATOM 908 O O . ALA A 1 112 ? 13.231 5.798 5.661 1.00 90.62 112 ALA A O 1
ATOM 909 N N . ALA A 1 113 ? 11.011 6.092 5.843 1.00 90.81 113 ALA A N 1
ATOM 910 C CA . ALA A 1 113 ? 11.070 6.970 7.008 1.00 90.81 113 ALA A CA 1
ATOM 911 C C . ALA A 1 113 ? 9.751 6.966 7.797 1.00 90.81 113 ALA A C 1
ATOM 913 O O . ALA A 1 113 ? 8.695 6.598 7.279 1.00 90.81 113 ALA A O 1
ATOM 914 N N . GLU A 1 114 ? 9.811 7.421 9.045 1.00 89.81 114 GLU A N 1
ATOM 915 C CA . GLU A 1 114 ? 8.651 7.739 9.879 1.00 89.81 114 GLU A CA 1
ATOM 916 C C . GLU A 1 114 ? 8.734 9.225 10.247 1.00 89.81 114 GLU A C 1
ATOM 918 O O . GLU A 1 114 ? 9.767 9.688 10.731 1.00 89.81 114 GLU A O 1
ATOM 923 N N . LEU A 1 115 ? 7.690 9.992 9.929 1.00 87.69 115 LEU A N 1
ATOM 924 C CA . LEU A 1 115 ? 7.646 11.428 10.202 1.00 87.69 115 LEU A CA 1
ATOM 925 C C . LEU A 1 115 ? 7.242 11.692 11.657 1.00 87.69 115 LEU A C 1
ATOM 927 O O . LEU A 1 115 ? 6.672 10.843 12.338 1.00 87.69 115 LEU A O 1
ATOM 931 N N . VAL A 1 116 ? 7.515 12.913 12.124 1.00 85.00 116 VAL A N 1
ATOM 932 C CA . VAL A 1 116 ? 7.210 13.373 13.493 1.00 85.00 116 VAL A CA 1
ATOM 933 C C . VAL A 1 116 ? 5.723 13.325 13.848 1.00 85.00 116 VAL A C 1
ATOM 935 O O . VAL A 1 116 ? 5.365 13.265 15.019 1.00 85.00 116 VAL A O 1
ATOM 938 N N . ASP A 1 117 ? 4.855 13.356 12.842 1.00 82.50 117 ASP A N 1
ATOM 939 C CA . ASP A 1 117 ? 3.409 13.232 12.987 1.00 82.50 117 ASP A CA 1
ATOM 940 C C . ASP A 1 117 ? 2.954 11.773 13.173 1.00 82.50 117 ASP A C 1
ATOM 942 O O . ASP A 1 117 ? 1.785 11.551 13.471 1.00 82.50 117 ASP A O 1
ATOM 946 N N . GLY A 1 118 ? 3.855 10.791 13.033 1.00 82.88 118 GLY A N 1
ATOM 947 C CA . GLY A 1 118 ? 3.565 9.354 13.046 1.00 82.88 118 GLY A CA 1
ATOM 948 C C . GLY A 1 118 ? 3.237 8.776 11.665 1.00 82.88 118 GLY A C 1
ATOM 949 O O . GLY A 1 118 ? 2.907 7.592 11.546 1.00 82.88 118 GLY A O 1
ATOM 950 N N . SER A 1 119 ? 3.300 9.588 10.606 1.00 87.12 119 SER A N 1
ATOM 951 C CA . SER A 1 119 ? 3.048 9.141 9.238 1.00 87.12 119 SER A CA 1
ATOM 952 C C . SER A 1 119 ? 4.193 8.277 8.721 1.00 87.12 119 SER A C 1
ATOM 954 O O . SER A 1 119 ? 5.372 8.587 8.906 1.00 87.12 119 SER A O 1
ATOM 956 N N . LYS A 1 120 ? 3.854 7.198 8.012 1.00 90.25 120 LYS A N 1
ATOM 957 C CA . LYS A 1 120 ? 4.850 6.279 7.449 1.00 90.25 120 LYS A CA 1
ATOM 958 C C . LYS A 1 120 ? 5.120 6.610 5.995 1.00 90.25 120 LYS A C 1
ATOM 960 O O . LYS A 1 120 ? 4.197 6.610 5.182 1.00 90.25 120 LYS A O 1
ATOM 965 N N . VAL A 1 121 ? 6.386 6.835 5.670 1.00 93.56 121 VAL A N 1
ATOM 966 C CA . VAL A 1 121 ? 6.854 7.023 4.299 1.00 93.56 121 VAL A CA 1
ATOM 967 C C . VAL A 1 121 ? 7.452 5.717 3.803 1.00 93.56 121 VAL A C 1
ATOM 969 O O . VAL A 1 121 ? 8.369 5.157 4.405 1.00 93.56 121 VAL A O 1
ATOM 972 N N . LEU A 1 122 ? 6.913 5.224 2.698 1.00 93.06 122 LEU A N 1
ATOM 973 C CA . LEU A 1 122 ? 7.346 4.021 2.011 1.00 93.06 122 LEU A CA 1
ATOM 974 C C . LEU A 1 122 ? 8.001 4.419 0.693 1.00 93.06 122 LEU A C 1
ATOM 976 O O . LEU A 1 122 ? 7.461 5.226 -0.063 1.00 93.06 122 LEU A O 1
ATOM 980 N N . TYR A 1 123 ? 9.143 3.822 0.396 1.00 92.19 123 TYR A N 1
ATOM 981 C CA . TYR A 1 123 ? 9.717 3.855 -0.937 1.00 92.19 123 TYR A CA 1
ATOM 982 C C . TYR A 1 123 ? 9.047 2.771 -1.784 1.00 92.19 123 TYR A C 1
ATOM 984 O O . TYR A 1 123 ? 8.935 1.625 -1.348 1.00 92.19 123 TYR A O 1
ATOM 992 N N . PHE A 1 124 ? 8.556 3.154 -2.961 1.00 91.69 124 PHE A N 1
ATOM 993 C CA . PHE A 1 124 ? 7.812 2.308 -3.886 1.00 91.69 124 PHE A CA 1
ATOM 994 C C . PHE A 1 124 ? 8.487 2.323 -5.250 1.00 91.69 124 PHE A C 1
ATOM 996 O O . PHE A 1 124 ? 8.643 3.382 -5.862 1.00 91.69 124 PHE A O 1
ATOM 1003 N N . GLU A 1 125 ? 8.811 1.149 -5.771 1.00 90.69 125 GLU A N 1
ATOM 1004 C CA . GLU A 1 125 ? 9.338 1.003 -7.119 1.00 90.69 125 GLU A CA 1
ATOM 1005 C C . GLU A 1 125 ? 8.603 -0.073 -7.910 1.00 90.69 125 GLU A C 1
ATOM 1007 O O . GLU A 1 125 ? 8.106 -1.062 -7.369 1.00 90.69 125 GLU A O 1
ATOM 1012 N N . GLN A 1 126 ? 8.519 0.151 -9.219 1.00 89.06 126 GLN A N 1
ATOM 1013 C CA . GLN A 1 126 ? 7.992 -0.806 -10.178 1.00 89.06 126 GLN A CA 1
ATOM 1014 C C . GLN A 1 126 ? 9.041 -1.099 -11.232 1.00 89.06 126 GLN A C 1
ATOM 1016 O O . GLN A 1 126 ? 9.615 -0.189 -11.842 1.00 89.06 126 GLN A O 1
ATOM 1021 N N . ALA A 1 127 ? 9.232 -2.385 -11.480 1.00 86.38 127 ALA A N 1
ATOM 1022 C CA . ALA A 1 127 ? 10.141 -2.884 -12.487 1.00 86.38 127 ALA A CA 1
ATOM 1023 C C . ALA A 1 127 ? 9.486 -4.016 -13.278 1.00 86.38 127 ALA A C 1
ATOM 1025 O O . ALA A 1 127 ? 8.566 -4.696 -12.816 1.00 86.38 127 ALA A O 1
ATOM 1026 N N . PHE A 1 128 ? 9.973 -4.236 -14.495 1.00 85.06 128 PHE A N 1
ATOM 1027 C CA . PHE A 1 128 ? 9.638 -5.453 -15.222 1.00 85.06 128 PHE A CA 1
ATOM 1028 C C . PHE A 1 128 ? 10.324 -6.643 -14.551 1.00 85.06 128 PHE A C 1
ATOM 1030 O O . PHE A 1 128 ? 11.496 -6.558 -14.192 1.00 85.06 128 PHE A O 1
ATOM 1037 N N . TRP A 1 129 ? 9.634 -7.780 -14.448 1.00 76.12 129 TRP A N 1
ATOM 1038 C CA . TRP A 1 129 ? 10.167 -9.007 -13.838 1.00 76.12 129 TRP A CA 1
ATOM 1039 C C . TRP A 1 129 ? 11.494 -9.478 -14.444 1.00 76.12 129 TRP A C 1
ATOM 1041 O O . TRP A 1 129 ? 12.324 -10.055 -13.751 1.00 76.12 129 TRP A O 1
ATOM 1051 N N . ARG A 1 130 ? 11.730 -9.217 -15.734 1.00 78.50 130 ARG A N 1
ATOM 1052 C CA . ARG A 1 130 ? 12.999 -9.563 -16.396 1.00 78.50 130 ARG A CA 1
ATOM 1053 C C . ARG A 1 130 ? 14.153 -8.610 -16.078 1.00 78.50 130 ARG A C 1
ATOM 1055 O O . ARG A 1 130 ? 15.301 -8.955 -16.338 1.00 78.50 130 ARG A O 1
ATOM 1062 N N . SER A 1 131 ? 13.864 -7.419 -15.567 1.00 83.06 131 SER A N 1
ATOM 1063 C CA . SER A 1 131 ? 14.860 -6.394 -15.257 1.00 83.06 131 SER A CA 1
ATOM 1064 C C . SER A 1 131 ? 14.524 -5.665 -13.949 1.00 83.06 131 SER A C 1
ATOM 1066 O O . SER A 1 131 ? 14.312 -4.448 -13.979 1.00 83.06 131 SER A O 1
ATOM 1068 N N . PRO A 1 132 ? 14.468 -6.373 -12.802 1.00 80.31 132 PRO A N 1
ATOM 1069 C CA . PRO A 1 132 ? 14.173 -5.763 -11.502 1.00 80.31 132 PRO A CA 1
ATOM 1070 C C . PRO A 1 132 ? 15.167 -4.650 -11.138 1.00 80.31 132 PRO A C 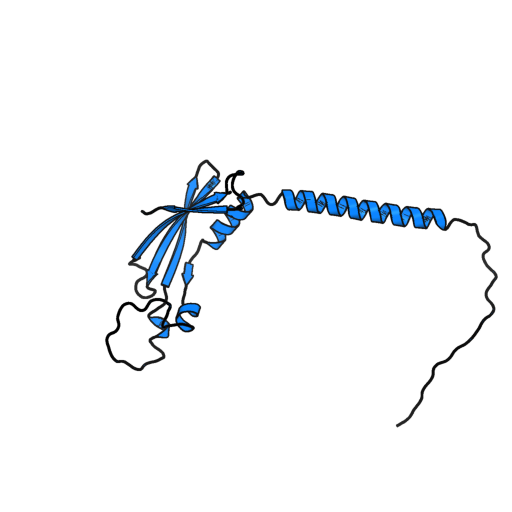1
ATOM 1072 O O . PRO A 1 132 ? 14.793 -3.648 -10.547 1.00 80.31 132 PRO A O 1
ATOM 1075 N N . GLN A 1 133 ? 16.416 -4.765 -11.591 1.00 84.31 133 GLN A N 1
ATOM 1076 C CA . GLN A 1 133 ? 17.486 -3.785 -11.394 1.00 84.31 133 GLN A CA 1
ATOM 1077 C C . GLN A 1 133 ? 17.313 -2.467 -12.176 1.00 84.31 133 GLN A C 1
ATOM 1079 O O . GLN A 1 133 ? 18.134 -1.564 -12.039 1.00 84.31 133 GLN A O 1
ATOM 1084 N N . LYS A 1 134 ? 16.301 -2.360 -13.046 1.00 88.06 134 LYS A N 1
ATOM 1085 C CA . LYS A 1 134 ? 15.993 -1.147 -13.821 1.00 88.06 134 LYS A CA 1
ATOM 1086 C C . LYS A 1 134 ? 14.523 -0.772 -13.612 1.00 88.06 134 LYS A C 1
ATOM 1088 O O . LYS A 1 134 ? 13.701 -1.043 -14.495 1.00 88.06 134 LYS A O 1
ATOM 1093 N N . PRO A 1 135 ? 14.169 -0.192 -12.451 1.00 87.19 135 PRO A N 1
ATOM 1094 C CA . PRO A 1 135 ? 12.811 0.268 -12.214 1.00 87.19 135 PRO A CA 1
ATOM 1095 C C . PRO A 1 135 ? 12.464 1.397 -13.189 1.00 87.19 135 PRO A C 1
ATOM 1097 O O . PRO A 1 135 ? 13.252 2.311 -13.415 1.00 87.19 135 PRO A O 1
ATOM 1100 N N . PHE A 1 136 ? 11.274 1.333 -13.784 1.00 88.19 136 PHE A N 1
ATOM 1101 C CA . PHE A 1 136 ? 10.781 2.365 -14.707 1.00 88.19 136 PHE A CA 1
ATOM 1102 C C . PHE A 1 136 ? 9.931 3.422 -13.989 1.00 88.19 136 PHE A C 1
ATOM 1104 O O . PHE A 1 136 ? 9.628 4.474 -14.551 1.00 88.19 136 PHE A O 1
ATOM 1111 N N . ARG A 1 137 ? 9.500 3.133 -12.755 1.00 87.38 137 ARG A N 1
ATOM 1112 C CA . ARG A 1 137 ? 8.748 4.054 -11.905 1.00 87.38 137 ARG A CA 1
ATOM 1113 C C . ARG A 1 137 ? 9.221 3.914 -10.467 1.00 87.38 137 ARG A C 1
ATOM 1115 O O . ARG A 1 137 ? 9.126 2.835 -9.896 1.00 87.38 137 ARG A O 1
ATOM 1122 N N . GLN A 1 138 ? 9.648 5.025 -9.883 1.00 91.75 138 GLN A N 1
ATOM 1123 C CA . GLN A 1 138 ? 10.014 5.143 -8.473 1.00 91.75 138 GLN A CA 1
ATOM 1124 C C . GLN A 1 138 ? 9.187 6.279 -7.862 1.00 91.75 138 GLN A C 1
ATOM 1126 O O . GLN A 1 138 ? 8.965 7.306 -8.509 1.00 91.75 138 GLN A O 1
ATOM 1131 N N . ARG A 1 139 ? 8.638 6.067 -6.665 1.00 92.88 139 ARG A N 1
ATOM 1132 C CA . ARG A 1 139 ? 7.761 7.006 -5.950 1.00 92.88 139 ARG A CA 1
ATOM 1133 C C . ARG A 1 139 ? 7.971 6.887 -4.445 1.00 92.88 139 ARG A C 1
ATOM 1135 O O . ARG A 1 139 ? 8.321 5.821 -3.944 1.00 92.88 139 ARG A O 1
ATOM 1142 N N . LEU A 1 140 ? 7.673 7.960 -3.723 1.00 92.88 140 LEU A N 1
ATOM 1143 C CA . LEU A 1 140 ? 7.493 7.920 -2.273 1.00 92.88 140 LEU A CA 1
ATOM 1144 C C . LEU A 1 140 ? 5.995 7.913 -1.964 1.00 92.88 140 LEU A C 1
ATOM 1146 O O . LEU A 1 140 ? 5.233 8.692 -2.533 1.00 92.88 140 LEU A O 1
ATOM 1150 N N . LEU A 1 141 ? 5.566 7.017 -1.083 1.00 91.88 141 LEU A N 1
ATOM 1151 C CA . LEU A 1 141 ? 4.191 6.917 -0.608 1.00 91.88 141 LEU A CA 1
ATOM 1152 C C . LEU A 1 141 ? 4.150 7.334 0.857 1.00 91.88 141 LEU A C 1
ATOM 1154 O O . LEU A 1 141 ? 4.859 6.754 1.670 1.00 91.88 141 LEU A O 1
ATOM 1158 N N . MET A 1 142 ? 3.303 8.290 1.214 1.00 91.38 142 MET A N 1
ATOM 1159 C CA . MET A 1 142 ? 3.070 8.672 2.606 1.00 91.38 142 MET A CA 1
ATOM 1160 C C . MET A 1 142 ? 1.693 8.176 3.032 1.00 91.38 142 MET A C 1
ATOM 1162 O O . MET A 1 142 ? 0.685 8.596 2.468 1.00 91.38 142 MET A O 1
ATOM 1166 N N . ALA A 1 143 ? 1.650 7.285 4.021 1.00 92.06 143 ALA A N 1
ATOM 1167 C CA . ALA A 1 143 ? 0.415 6.791 4.616 1.00 92.06 143 ALA A CA 1
ATOM 1168 C C . ALA A 1 143 ? 0.167 7.498 5.952 1.00 92.06 143 ALA A C 1
ATOM 1170 O O . ALA A 1 143 ? 0.959 7.365 6.891 1.00 92.06 143 ALA A O 1
ATOM 1171 N N . LYS A 1 144 ? -0.945 8.232 6.031 1.00 90.50 144 LYS A N 1
ATOM 1172 C CA . LYS A 1 144 ? -1.349 9.015 7.206 1.00 90.50 144 LYS A CA 1
ATOM 1173 C C . LYS A 1 144 ? -2.858 8.884 7.445 1.00 90.50 144 LYS A C 1
ATOM 1175 O O . LYS A 1 144 ? -3.600 8.583 6.509 1.00 90.50 144 LYS A O 1
ATOM 1180 N N . PRO A 1 145 ? -3.362 9.066 8.672 1.00 89.69 145 PRO A N 1
ATOM 1181 C CA . PRO A 1 145 ? -4.800 9.086 8.904 1.00 89.69 145 PRO A CA 1
ATOM 1182 C C . PRO A 1 145 ? -5.429 10.298 8.216 1.00 89.69 145 PRO A C 1
ATOM 1184 O O . PRO A 1 145 ? -4.867 11.393 8.222 1.00 89.69 145 PRO A O 1
ATOM 1187 N N . CYS A 1 146 ? -6.630 10.116 7.672 1.00 88.62 146 CYS A N 1
ATOM 1188 C CA . CYS A 1 146 ? -7.362 11.236 7.094 1.00 88.62 146 CYS A CA 1
ATOM 1189 C C . CYS A 1 146 ? -7.697 12.300 8.158 1.00 88.62 146 CYS A C 1
ATOM 1191 O O . CYS A 1 146 ? -8.032 11.942 9.302 1.00 88.62 146 CYS A O 1
ATOM 1193 N N . PRO A 1 147 ? -7.707 13.595 7.787 1.00 85.06 147 PRO A N 1
ATOM 1194 C CA . PRO A 1 147 ? -8.176 14.663 8.662 1.00 85.06 147 PRO A CA 1
ATOM 1195 C C . PRO A 1 147 ? -9.648 14.454 9.049 1.00 85.06 147 PRO A C 1
ATOM 1197 O O . PRO A 1 147 ? -10.411 13.752 8.381 1.00 85.06 147 PRO A O 1
ATOM 1200 N N . LYS A 1 148 ? -10.069 15.037 10.176 1.00 82.56 148 LYS A N 1
ATOM 1201 C CA . LYS A 1 148 ? -11.428 14.840 10.726 1.00 82.56 148 LYS A CA 1
ATOM 1202 C C . LYS A 1 148 ? -12.532 15.403 9.828 1.00 82.56 148 LYS A C 1
ATOM 1204 O O . LYS A 1 148 ? -13.663 14.938 9.913 1.00 82.56 148 LYS A O 1
ATOM 1209 N N . GLU A 1 149 ? -12.181 16.358 8.977 1.00 83.88 149 GLU A N 1
ATOM 1210 C CA . GLU A 1 149 ? -13.072 17.034 8.031 1.00 83.88 149 GLU A CA 1
ATOM 1211 C C . GLU A 1 149 ? -13.444 16.148 6.835 1.00 83.88 149 GLU A C 1
ATOM 1213 O O . GLU A 1 149 ? -14.493 16.338 6.224 1.00 83.88 149 GLU A O 1
ATOM 1218 N N . LEU A 1 150 ? -12.618 15.142 6.527 1.00 81.44 150 LEU A N 1
ATOM 1219 C CA . LEU A 1 150 ? -12.850 14.216 5.426 1.00 81.44 150 LEU A CA 1
ATOM 1220 C C . LEU A 1 150 ? -13.465 12.905 5.929 1.00 81.44 150 LEU A C 1
ATOM 1222 O O . LEU A 1 150 ? -13.073 12.341 6.957 1.00 81.44 150 LEU A O 1
ATOM 1226 N N . LYS A 1 151 ? -14.423 12.379 5.160 1.00 84.12 151 LYS A N 1
ATOM 1227 C CA . LYS A 1 151 ? -15.060 11.078 5.407 1.00 84.12 151 LYS A CA 1
ATOM 1228 C C . LYS A 1 151 ? -14.215 9.940 4.818 1.00 84.12 151 LYS A C 1
ATOM 1230 O O . LYS A 1 151 ? -14.662 9.216 3.934 1.00 84.12 151 LYS A O 1
ATOM 1235 N N . CYS A 1 152 ? -12.986 9.805 5.302 1.00 85.75 152 CYS A N 1
ATOM 1236 C CA . CYS A 1 152 ? -12.074 8.709 4.982 1.00 85.75 152 CYS A CA 1
ATOM 1237 C C . CYS A 1 152 ? -11.295 8.281 6.230 1.00 85.75 152 CYS A C 1
ATOM 1239 O O . CYS A 1 152 ? -11.215 9.026 7.211 1.00 85.75 152 CYS A O 1
ATOM 1241 N N . ASP A 1 153 ? -10.749 7.065 6.206 1.00 86.25 153 ASP A N 1
ATOM 1242 C CA . ASP A 1 153 ? -9.970 6.523 7.324 1.00 86.25 153 ASP A CA 1
ATOM 1243 C C . ASP A 1 153 ? -8.472 6.805 7.160 1.00 86.25 153 ASP A C 1
ATOM 1245 O O . ASP A 1 153 ? -7.823 7.273 8.097 1.00 86.25 153 ASP A O 1
ATOM 1249 N N . VAL A 1 154 ? -7.937 6.577 5.957 1.00 91.62 154 VAL A N 1
ATOM 1250 C CA . VAL A 1 154 ? -6.508 6.682 5.633 1.00 91.62 154 VAL A CA 1
ATOM 1251 C C . VAL A 1 154 ? -6.334 7.465 4.337 1.00 91.62 154 VAL A C 1
ATOM 1253 O O . VAL A 1 154 ? -7.051 7.235 3.365 1.00 91.62 154 VAL A O 1
ATOM 1256 N N . GLU A 1 155 ? -5.357 8.360 4.327 1.00 90.69 155 GLU A N 1
ATOM 1257 C CA . GLU A 1 155 ? -4.888 9.090 3.158 1.00 90.69 155 GLU A CA 1
ATOM 1258 C C . GLU A 1 155 ? -3.530 8.516 2.738 1.00 90.69 155 GLU A C 1
ATOM 1260 O O . GLU A 1 155 ? -2.624 8.363 3.563 1.00 90.69 155 GLU A O 1
ATOM 1265 N N . VAL A 1 156 ? -3.395 8.178 1.454 1.00 91.25 156 VAL A N 1
ATOM 1266 C CA . VAL A 1 156 ? -2.126 7.743 0.862 1.00 91.25 156 VAL A CA 1
ATOM 1267 C C . VAL A 1 156 ? -1.717 8.773 -0.180 1.00 91.25 156 VAL A C 1
ATOM 1269 O O . VAL A 1 156 ? -2.336 8.876 -1.238 1.00 91.25 156 VAL A O 1
ATOM 1272 N N . CYS A 1 157 ? -0.681 9.546 0.124 1.00 88.69 157 CYS A N 1
ATOM 1273 C CA . CYS A 1 157 ? -0.151 10.560 -0.780 1.00 88.69 157 CYS A CA 1
ATOM 1274 C C . CYS A 1 157 ? 0.991 9.966 -1.606 1.00 88.69 157 CYS A C 1
ATOM 1276 O O . CYS A 1 157 ? 1.892 9.337 -1.053 1.00 88.69 157 CYS A O 1
ATOM 1278 N N . ILE A 1 158 ? 0.973 10.189 -2.921 1.00 90.56 158 ILE A N 1
ATOM 1279 C CA . ILE A 1 158 ? 2.045 9.770 -3.830 1.00 90.56 158 ILE A CA 1
ATOM 1280 C C . ILE A 1 158 ? 2.897 10.989 -4.163 1.00 90.56 158 ILE A C 1
ATOM 1282 O O . ILE A 1 158 ? 2.390 11.965 -4.713 1.00 90.56 158 ILE A O 1
ATOM 1286 N N . GLN A 1 159 ? 4.194 10.909 -3.891 1.00 84.06 159 GLN A N 1
ATOM 1287 C CA . GLN A 1 159 ? 5.172 11.926 -4.246 1.00 84.06 159 GLN A CA 1
ATOM 1288 C C . GLN A 1 159 ? 6.121 11.390 -5.325 1.00 84.06 159 GLN A C 1
ATOM 1290 O O . GLN A 1 159 ? 6.595 10.251 -5.272 1.00 84.06 159 GLN A O 1
ATOM 1295 N N . SER A 1 160 ? 6.338 12.200 -6.361 1.00 74.94 160 SER A N 1
ATOM 1296 C CA . SER A 1 160 ? 7.370 11.960 -7.375 1.00 74.94 160 SER A CA 1
ATOM 1297 C C . SER A 1 160 ? 8.746 12.164 -6.740 1.00 74.94 160 SER A C 1
ATOM 1299 O O . SER A 1 160 ? 8.930 13.173 -6.060 1.00 74.94 160 SER A O 1
ATOM 1301 N N . LEU A 1 161 ? 9.664 11.219 -6.955 1.00 61.38 161 LEU A N 1
ATOM 1302 C CA . LEU A 1 161 ? 11.098 11.418 -6.724 1.00 61.38 161 LEU A CA 1
ATOM 1303 C C . LEU A 1 161 ? 11.710 12.221 -7.873 1.00 61.38 161 LEU A C 1
ATOM 1305 O O . LEU A 1 161 ? 11.195 12.071 -9.007 1.00 61.38 161 LEU A O 1
#

Radius of gyration: 33.42 Å; chains: 1; bounding box: 71×74×84 Å

Secondary structure (DSSP, 8-state):
-----------------S------HHHHHHHHHHHHHHHHHHHHHHHHHHHHHS-HHHHHHHHHHHH-EEEE-HHHHHH-TTTS-----------HHHHHHHSPEEEEEEEEEE-TTSPEEEEEEEEETT-TTS-SEEEEEEEEEPPTTSS-SEEEEEEE-

InterPro domains:
  IPR010404 Chromophore lyase CpcT/CpeT [PF06206] (63-149)
  IPR010404 Chromophore lyase CpcT/CpeT [PTHR35137] (21-156)
  IPR038672 Chromophore lyase CpcT/CpeT superfamily [G3DSA:2.40.128.590] (57-157)

Foldseek 3Di:
DDDDDDDDDDDDDDDPDPDPDDDDVVVVVVVVVVVVVCCVVVVVVVVVVVVVPCALLVVLVVVLVVLADKDKCLVVCLVCVPPQDDDDDDDDDPDNVVSSQFRMKIKHKDFDDQDPLRKTKIWIFIDGPVCPVDTPAIWIWIWDADDPVDPDSIDIDIGGD

Organism: Trifolium pratense (NCBI:txid57577)

pLDDT: mean 70.37, std 21.34, range [26.7, 93.69]

Sequence (161 aa):
SHHLFGCFHRDHSTIDRIIMGTDSNGWNRARGLAVKALLLIGGALLVKRLRKSTTRWDHARLVAQSLTGEKYSKDQASRDPDNYFNIRPDTFTWDRTWVRRVFAVVMLTCPAAELVDGSKVLYFEQAFWRSPQKPFRQRLLMAKPCPKELKCDVEVCIQSL